Protein AF-A0A1Y3TBI3-F1 (afdb_monomer_lite)

pLDDT: mean 82.97, std 18.26, range [38.44, 98.25]

Sequence (74 aa):
MGQKALSFSIEGGFVTNLAREWLFDGKFQKAVDLLDSCTQSDDLTEAEQAQLVWKILDGTCDIVGIYPGEDYKR

Secondary structure (DSSP, 8-state):
-----------HHHHHHHHHHHHHTT-HHHHHHHHHHHH--TTS-HHHHHHHHHHHHTTS--PPPPPTTS----

Radius of gyration: 14.88 Å; chains: 1; bounding box: 40×38×34 Å

Structure (mmCIF, N/CA/C/O backbone):
data_AF-A0A1Y3TBI3-F1
#
_entry.id   AF-A0A1Y3TBI3-F1
#
loop_
_atom_site.group_PDB
_atom_site.id
_atom_site.type_symbol
_atom_site.label_atom_id
_atom_site.label_alt_id
_atom_site.label_comp_id
_atom_site.label_asym_id
_atom_site.label_entity_id
_atom_site.label_seq_id
_atom_site.pdbx_PDB_ins_code
_atom_site.Cartn_x
_atom_site.Cartn_y
_atom_site.Cartn_z
_atom_site.occupancy
_atom_site.B_iso_or_equiv
_atom_site.auth_seq_id
_atom_site.auth_comp_id
_atom_site.auth_asym_id
_atom_site.auth_atom_id
_atom_site.pdbx_PDB_model_num
ATOM 1 N N . MET A 1 1 ? 30.683 -24.332 -12.378 1.00 42.34 1 MET A N 1
ATOM 2 C CA . MET A 1 1 ? 29.427 -24.465 -11.609 1.00 42.34 1 MET A CA 1
ATOM 3 C C . MET A 1 1 ? 28.644 -23.179 -11.806 1.00 42.34 1 MET A C 1
ATOM 5 O O . MET A 1 1 ? 29.142 -22.137 -11.408 1.00 42.34 1 MET A O 1
ATOM 9 N N . GLY A 1 2 ? 27.515 -23.215 -12.517 1.00 56.81 2 GLY A N 1
ATOM 10 C CA . GLY A 1 2 ? 26.691 -22.022 -12.737 1.00 56.81 2 GLY A CA 1
ATOM 11 C C . GLY A 1 2 ? 25.851 -21.729 -11.498 1.00 56.81 2 GLY A C 1
ATOM 12 O O . GLY A 1 2 ? 25.168 -22.628 -11.007 1.00 56.81 2 GLY A O 1
ATOM 13 N N . GLN A 1 3 ? 25.920 -20.505 -10.976 1.00 59.53 3 GLN A N 1
ATOM 14 C CA . GLN A 1 3 ? 25.006 -20.052 -9.930 1.00 59.53 3 GLN A CA 1
ATOM 15 C C . GLN A 1 3 ? 23.593 -20.006 -10.525 1.00 59.53 3 GLN A C 1
ATOM 17 O O . GLN A 1 3 ? 23.342 -19.273 -11.479 1.00 59.53 3 GLN A O 1
ATOM 22 N N . LYS A 1 4 ? 22.671 -20.818 -9.998 1.00 62.41 4 LYS A N 1
ATOM 23 C CA . LYS A 1 4 ? 21.242 -20.649 -10.281 1.00 62.41 4 LYS A CA 1
ATOM 24 C C . LYS A 1 4 ? 20.801 -19.362 -9.590 1.00 62.41 4 LYS A C 1
ATOM 26 O O . LYS A 1 4 ? 20.782 -19.313 -8.364 1.00 62.41 4 LYS A O 1
ATOM 31 N N . ALA A 1 5 ? 20.475 -18.338 -10.371 1.00 68.19 5 ALA A N 1
ATOM 32 C CA . ALA A 1 5 ? 19.829 -17.146 -9.848 1.00 68.19 5 ALA A CA 1
ATOM 33 C C . ALA A 1 5 ? 18.424 -17.524 -9.354 1.00 68.19 5 ALA A C 1
ATOM 35 O O . ALA A 1 5 ? 17.648 -18.140 -10.086 1.00 68.19 5 ALA A O 1
ATOM 36 N N . LEU A 1 6 ? 18.121 -17.196 -8.100 1.00 62.00 6 LEU A N 1
ATOM 37 C CA . LEU A 1 6 ? 16.765 -17.246 -7.567 1.00 62.00 6 LEU A CA 1
ATOM 38 C C . LEU A 1 6 ? 16.082 -15.932 -7.946 1.00 62.00 6 LEU A C 1
ATOM 40 O O . LEU A 1 6 ? 16.511 -14.872 -7.500 1.00 62.00 6 LEU A O 1
ATOM 44 N N . SER A 1 7 ? 15.050 -15.998 -8.783 1.00 58.25 7 SER A N 1
ATOM 45 C CA . SER A 1 7 ? 14.198 -14.851 -9.102 1.00 58.25 7 SER A CA 1
ATOM 46 C C . SER A 1 7 ? 12.903 -14.946 -8.302 1.00 58.25 7 SER A C 1
ATOM 48 O O . SER A 1 7 ? 12.189 -15.945 -8.410 1.00 58.25 7 SER A O 1
ATOM 50 N N . PHE A 1 8 ? 12.588 -13.904 -7.540 1.00 57.34 8 PHE A N 1
ATOM 51 C CA . PHE A 1 8 ? 11.290 -13.727 -6.897 1.00 57.34 8 PHE A CA 1
ATOM 52 C C . PHE A 1 8 ? 10.582 -12.557 -7.577 1.00 57.34 8 PHE A C 1
ATOM 54 O O . PHE A 1 8 ? 11.205 -11.527 -7.820 1.00 57.34 8 PHE A O 1
ATOM 61 N N . SER A 1 9 ? 9.297 -12.715 -7.888 1.00 61.53 9 SER A N 1
ATOM 62 C CA . SER A 1 9 ? 8.445 -11.609 -8.322 1.00 61.53 9 SER A CA 1
ATOM 63 C C . SER A 1 9 ? 7.447 -11.303 -7.218 1.00 61.53 9 SER A C 1
ATOM 65 O O . SER A 1 9 ? 6.681 -12.179 -6.816 1.00 61.53 9 SER A O 1
ATOM 67 N N . ILE A 1 10 ? 7.441 -10.062 -6.746 1.00 65.06 10 ILE A N 1
ATOM 68 C CA . ILE A 1 10 ? 6.346 -9.558 -5.925 1.00 65.06 10 ILE A CA 1
ATOM 69 C C . ILE A 1 10 ? 5.304 -9.004 -6.892 1.00 65.06 10 ILE A C 1
ATOM 71 O O . ILE A 1 10 ? 5.578 -8.078 -7.656 1.00 65.06 10 ILE A O 1
ATOM 75 N N . GLU A 1 11 ? 4.108 -9.585 -6.884 1.00 76.62 11 GLU A N 1
ATOM 76 C CA . GLU A 1 11 ? 2.979 -9.016 -7.610 1.00 76.62 11 GLU A CA 1
ATOM 77 C C . GLU A 1 11 ? 2.526 -7.744 -6.886 1.00 76.62 11 GLU A C 1
ATOM 79 O O . GLU A 1 11 ? 1.846 -7.805 -5.863 1.00 76.62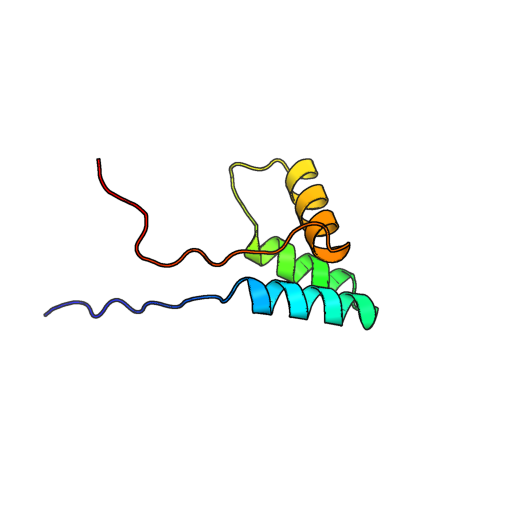 11 GLU A O 1
ATOM 84 N N . GLY A 1 12 ? 2.906 -6.572 -7.404 1.00 81.88 12 GLY A N 1
ATOM 85 C CA . GLY A 1 12 ? 2.548 -5.286 -6.792 1.00 81.88 12 GLY A CA 1
ATOM 86 C C . GLY A 1 12 ? 1.034 -5.102 -6.588 1.00 81.88 12 GLY A C 1
ATOM 87 O O . GLY A 1 12 ? 0.597 -4.557 -5.571 1.00 81.88 12 GLY A O 1
ATOM 88 N N . GLY A 1 13 ? 0.217 -5.666 -7.486 1.00 87.81 13 GLY A N 1
ATOM 89 C CA . GLY A 1 13 ? -1.241 -5.683 -7.343 1.00 87.81 13 GLY A CA 1
ATOM 90 C C . GLY A 1 13 ? -1.720 -6.439 -6.098 1.00 87.81 13 GLY A C 1
ATOM 91 O O . GLY A 1 13 ? -2.652 -5.993 -5.430 1.00 87.81 13 GLY A O 1
ATOM 92 N N . PHE A 1 14 ? -1.056 -7.538 -5.723 1.00 89.38 14 PHE A N 1
ATOM 93 C CA . PHE A 1 14 ? -1.372 -8.262 -4.490 1.00 89.38 14 PHE A CA 1
ATOM 94 C C . PHE A 1 14 ? -1.083 -7.407 -3.251 1.00 89.38 14 PHE A C 1
ATOM 96 O O . PHE A 1 14 ? -1.939 -7.297 -2.375 1.00 89.38 14 PHE A O 1
ATOM 103 N N . VAL A 1 15 ? 0.086 -6.758 -3.198 1.00 92.31 15 VAL A N 1
ATOM 104 C CA . VAL A 1 15 ? 0.475 -5.885 -2.074 1.00 92.31 15 VAL A CA 1
ATOM 105 C C . VAL A 1 15 ? -0.518 -4.734 -1.909 1.00 92.31 15 VAL A C 1
ATOM 107 O O . VAL A 1 15 ? -0.972 -4.458 -0.800 1.00 92.31 15 VAL A O 1
ATOM 110 N N . THR A 1 16 ? -0.906 -4.114 -3.024 1.00 94.56 16 THR A N 1
ATOM 111 C CA . THR A 1 16 ? -1.891 -3.027 -3.062 1.00 94.56 16 THR A CA 1
ATOM 112 C C . THR A 1 16 ? -3.232 -3.464 -2.473 1.00 94.56 16 THR A C 1
ATOM 114 O O . THR A 1 16 ? -3.769 -2.808 -1.578 1.00 94.56 16 THR A O 1
ATOM 117 N N . ASN A 1 17 ? -3.763 -4.599 -2.937 1.00 95.19 17 ASN A N 1
ATOM 118 C CA . ASN A 1 17 ? -5.044 -5.118 -2.462 1.00 95.19 17 ASN A CA 1
ATOM 119 C C . ASN A 1 17 ? -4.989 -5.497 -0.978 1.00 95.19 17 ASN A C 1
ATOM 121 O O . ASN A 1 17 ? -5.903 -5.158 -0.229 1.00 95.19 17 ASN A O 1
ATOM 125 N N . LEU A 1 18 ? -3.896 -6.124 -0.537 1.00 96.00 18 LEU A N 1
ATOM 126 C CA . LEU A 1 18 ? -3.705 -6.505 0.860 1.00 96.00 18 LEU A CA 1
ATOM 127 C C . LEU A 1 18 ? -3.649 -5.285 1.791 1.00 96.00 18 LEU A C 1
ATOM 129 O O . LEU A 1 18 ? -4.262 -5.294 2.859 1.00 96.00 18 LEU A O 1
ATOM 133 N N . ALA A 1 19 ? -2.949 -4.220 1.391 1.00 97.12 19 ALA A N 1
ATOM 134 C CA . ALA A 1 19 ? -2.886 -2.987 2.171 1.00 97.12 19 ALA A CA 1
ATOM 135 C C . ALA A 1 19 ? -4.272 -2.336 2.320 1.00 97.12 19 ALA A C 1
ATOM 137 O O . ALA A 1 19 ? -4.651 -1.930 3.420 1.00 97.12 19 ALA A O 1
ATOM 138 N N . ARG A 1 20 ? -5.061 -2.292 1.238 1.00 97.62 20 ARG A N 1
ATOM 139 C CA . ARG A 1 20 ? -6.436 -1.762 1.255 1.00 97.62 20 ARG A CA 1
ATOM 140 C C . ARG A 1 20 ? -7.380 -2.614 2.104 1.00 97.62 20 ARG A C 1
ATOM 142 O O . ARG A 1 20 ? -8.196 -2.062 2.837 1.00 97.62 20 ARG A O 1
ATOM 149 N N . GLU A 1 21 ? -7.246 -3.937 2.060 1.00 97.88 21 GLU A N 1
ATOM 150 C CA . GLU A 1 21 ? -8.008 -4.847 2.924 1.00 97.88 21 GLU A CA 1
ATOM 151 C C . GLU A 1 21 ? -7.679 -4.610 4.405 1.00 97.88 21 GLU A C 1
ATOM 153 O O . GLU A 1 21 ? -8.574 -4.476 5.237 1.00 97.88 21 GLU A O 1
ATOM 158 N N . TRP A 1 22 ? -6.398 -4.460 4.750 1.00 98.25 22 TRP A N 1
ATOM 159 C CA . TRP A 1 22 ? -6.003 -4.138 6.122 1.00 98.25 22 TRP A CA 1
ATOM 160 C C . TRP A 1 22 ? -6.464 -2.757 6.574 1.00 98.25 22 TRP A C 1
ATOM 162 O O . TRP A 1 22 ? -6.829 -2.606 7.740 1.00 98.25 22 TRP A O 1
ATOM 172 N N . LEU A 1 23 ? -6.496 -1.769 5.681 1.00 97.81 23 LEU A N 1
ATOM 173 C CA . LEU A 1 23 ? -7.101 -0.475 5.979 1.00 97.81 23 LEU A CA 1
ATOM 174 C C . LEU A 1 23 ? -8.594 -0.623 6.296 1.00 97.81 23 LEU A C 1
ATOM 176 O O . LEU A 1 23 ? -9.052 -0.086 7.304 1.00 97.81 23 LEU A O 1
ATOM 180 N N . PHE A 1 24 ? -9.330 -1.371 5.472 1.00 97.06 24 PHE A N 1
ATOM 181 C CA . PHE A 1 24 ? -10.752 -1.647 5.684 1.00 97.06 24 PHE A CA 1
ATOM 182 C C . PHE A 1 24 ? -11.011 -2.359 7.023 1.00 97.06 24 PHE A C 1
ATOM 184 O O . PHE A 1 24 ? -11.934 -1.996 7.749 1.00 97.06 24 PHE A O 1
ATOM 191 N N . ASP A 1 25 ? -10.136 -3.291 7.404 1.00 98.00 25 ASP A N 1
ATOM 192 C CA . ASP A 1 25 ? -10.145 -3.986 8.699 1.00 98.00 25 ASP A CA 1
ATOM 193 C C . ASP A 1 25 ? -9.749 -3.099 9.902 1.00 98.00 25 ASP A C 1
ATOM 195 O O . ASP A 1 25 ? -9.676 -3.583 11.036 1.00 98.00 25 ASP A O 1
ATOM 199 N N . GLY A 1 26 ? -9.417 -1.821 9.686 1.00 97.75 26 GLY A N 1
ATOM 200 C CA . GLY A 1 26 ? -8.955 -0.901 10.730 1.00 97.75 26 GLY A CA 1
ATOM 201 C C . GLY A 1 26 ? -7.503 -1.120 11.175 1.00 97.75 26 GLY A C 1
ATOM 202 O O . GLY A 1 26 ? -7.052 -0.520 12.151 1.00 97.75 26 GLY A O 1
ATOM 203 N N . LYS A 1 27 ? -6.731 -1.948 10.464 1.00 97.94 27 LYS A N 1
ATOM 204 C CA . LYS A 1 27 ? -5.317 -2.254 10.747 1.00 97.94 27 LYS A CA 1
ATOM 205 C C . LYS A 1 27 ? -4.390 -1.237 10.071 1.00 97.94 27 LYS A C 1
ATOM 207 O O . LYS A 1 27 ? -3.465 -1.612 9.354 1.00 97.94 27 LYS A O 1
ATOM 212 N N . PHE A 1 28 ? -4.633 0.051 10.319 1.00 96.50 28 PHE A N 1
ATOM 213 C CA . PHE A 1 28 ? -3.969 1.162 9.628 1.00 96.50 28 PHE A CA 1
ATOM 214 C C . PHE A 1 28 ? -2.436 1.086 9.672 1.00 96.50 28 PHE A C 1
ATOM 216 O O . PHE A 1 28 ? -1.804 1.046 8.622 1.00 96.50 28 PHE A O 1
ATOM 223 N N . GLN A 1 29 ? -1.843 0.984 10.869 1.00 97.75 29 GLN A N 1
ATOM 224 C CA . GLN A 1 29 ? -0.381 0.943 11.014 1.00 97.75 29 GLN A CA 1
ATOM 225 C C . GLN A 1 29 ? 0.233 -0.213 10.2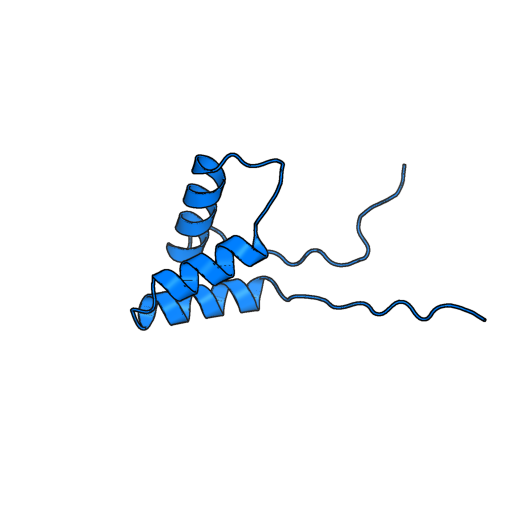19 1.00 97.75 29 GLN A C 1
ATOM 227 O O . GLN A 1 29 ? 1.227 -0.041 9.533 1.00 97.75 29 GLN A O 1
ATOM 232 N N . LYS A 1 30 ? -0.423 -1.376 10.232 1.00 97.81 30 LYS A N 1
ATOM 233 C CA . LYS A 1 30 ? 0.041 -2.560 9.509 1.00 97.81 30 LYS A CA 1
ATOM 234 C C . LYS A 1 30 ? 0.005 -2.368 7.989 1.00 97.81 30 LYS A C 1
ATOM 236 O O . LYS A 1 30 ? 0.863 -2.894 7.287 1.00 97.81 30 LYS A O 1
ATOM 241 N N . ALA A 1 31 ? -1.002 -1.658 7.480 1.00 97.75 31 ALA A N 1
ATOM 242 C CA . ALA A 1 31 ? -1.094 -1.316 6.065 1.00 97.75 31 ALA A CA 1
ATOM 243 C C . ALA A 1 31 ? 0.019 -0.339 5.660 1.00 97.75 31 ALA A C 1
ATOM 245 O O . ALA A 1 31 ? 0.657 -0.550 4.634 1.00 97.75 31 ALA A O 1
ATOM 246 N N . VAL A 1 32 ? 0.290 0.672 6.492 1.00 96.75 32 VAL A N 1
ATOM 247 C CA . VAL A 1 32 ? 1.392 1.624 6.281 1.00 96.75 32 VAL A CA 1
ATOM 248 C C . VAL A 1 32 ? 2.742 0.911 6.297 1.00 96.75 32 VAL A C 1
ATOM 250 O O . VAL A 1 32 ? 3.475 1.022 5.323 1.00 96.75 32 VAL A O 1
ATOM 253 N N . ASP A 1 33 ? 3.024 0.094 7.316 1.00 96.94 33 ASP A N 1
ATOM 254 C CA . ASP A 1 33 ? 4.299 -0.626 7.445 1.00 96.94 33 ASP A CA 1
ATOM 255 C C . ASP A 1 33 ? 4.582 -1.526 6.226 1.00 96.94 33 ASP A C 1
ATOM 257 O O . ASP A 1 33 ? 5.715 -1.617 5.747 1.00 96.94 33 ASP A O 1
ATOM 261 N N . LEU A 1 34 ? 3.544 -2.188 5.695 1.00 95.19 34 LEU A N 1
ATOM 262 C CA . LEU A 1 34 ? 3.653 -2.988 4.474 1.00 95.19 34 LEU A CA 1
ATOM 263 C C . LEU A 1 34 ? 4.042 -2.120 3.277 1.00 95.19 34 LEU A C 1
ATOM 265 O O . LEU A 1 34 ? 4.969 -2.473 2.549 1.00 95.19 34 LEU A O 1
ATOM 269 N N . LEU A 1 35 ? 3.334 -1.010 3.069 1.00 94.81 35 LEU A N 1
ATOM 270 C CA . LEU A 1 35 ? 3.568 -0.127 1.931 1.00 94.81 35 LEU A CA 1
ATOM 271 C C . LEU A 1 35 ? 4.936 0.547 2.019 1.00 94.81 35 LEU A C 1
ATOM 273 O O . LEU A 1 35 ? 5.664 0.523 1.032 1.00 94.81 35 LEU A O 1
ATOM 277 N N . ASP A 1 36 ? 5.335 1.025 3.198 1.00 94.00 36 ASP A N 1
ATOM 278 C CA . ASP A 1 36 ? 6.667 1.588 3.423 1.00 94.00 36 ASP A CA 1
ATOM 279 C C . ASP A 1 36 ? 7.761 0.585 3.062 1.00 94.00 36 ASP A C 1
ATOM 281 O O . ASP A 1 36 ? 8.656 0.905 2.285 1.00 94.00 36 ASP A O 1
ATOM 285 N N . SER A 1 37 ? 7.645 -0.666 3.517 1.00 91.12 37 SER A N 1
ATOM 286 C CA . SER A 1 37 ? 8.628 -1.705 3.181 1.00 91.12 37 SER A CA 1
ATOM 287 C C . SER A 1 37 ? 8.696 -2.043 1.684 1.00 91.12 37 SER A C 1
ATOM 289 O O . SER A 1 37 ? 9.721 -2.532 1.212 1.00 91.12 37 SER A O 1
ATOM 291 N N . CYS A 1 38 ? 7.614 -1.803 0.935 1.00 89.25 38 CYS A N 1
ATOM 292 C CA . CYS A 1 38 ? 7.508 -2.147 -0.483 1.00 89.25 38 CYS A CA 1
ATOM 293 C C . CYS A 1 38 ? 7.824 -0.982 -1.427 1.00 89.25 38 CYS A C 1
ATOM 295 O O . CYS A 1 38 ? 8.123 -1.235 -2.593 1.00 89.25 38 CYS A O 1
ATOM 297 N N . THR A 1 39 ? 7.732 0.269 -0.968 1.00 89.12 39 THR A N 1
ATOM 298 C CA . THR A 1 39 ? 7.965 1.456 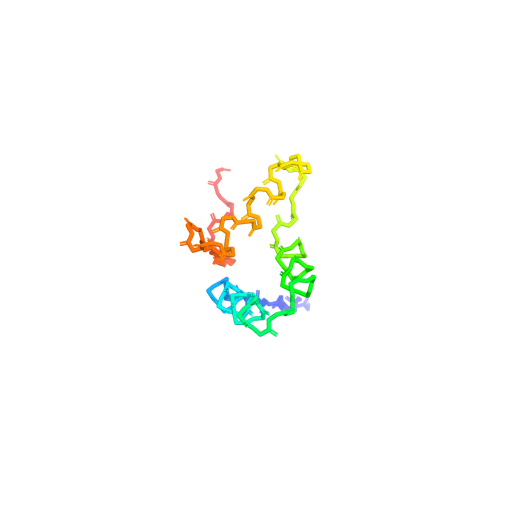-1.809 1.00 89.12 39 THR A CA 1
ATOM 299 C C . THR A 1 39 ? 9.162 2.292 -1.374 1.00 89.12 39 THR A C 1
ATOM 301 O O . THR A 1 39 ? 9.417 3.321 -1.997 1.00 89.12 39 THR A O 1
ATOM 304 N N . GLN A 1 40 ? 9.892 1.872 -0.335 1.00 85.81 40 GLN A N 1
ATOM 305 C CA . GLN A 1 40 ? 11.090 2.565 0.128 1.00 85.81 40 GLN A CA 1
ATOM 306 C C . GLN A 1 40 ? 12.079 2.776 -1.026 1.00 85.81 40 GLN A C 1
ATOM 308 O O . GLN A 1 40 ? 12.483 1.831 -1.706 1.00 85.81 40 GLN A O 1
ATOM 313 N N . SER A 1 41 ? 12.469 4.031 -1.229 1.00 84.88 41 SER A N 1
ATOM 314 C CA . SER A 1 41 ? 13.404 4.457 -2.265 1.00 84.88 41 SER A CA 1
ATOM 315 C C . SER A 1 41 ? 14.252 5.614 -1.746 1.00 84.88 41 SER A C 1
ATOM 317 O O . SER A 1 41 ? 13.730 6.496 -1.066 1.00 84.88 41 SER A O 1
ATOM 319 N N . ASP A 1 42 ? 15.536 5.631 -2.106 1.00 87.94 42 ASP A N 1
ATOM 320 C CA . ASP A 1 42 ? 16.451 6.740 -1.802 1.00 87.94 42 ASP A CA 1
ATOM 321 C C . ASP A 1 42 ? 16.123 8.010 -2.619 1.00 87.94 42 ASP A C 1
ATOM 323 O O . ASP A 1 42 ? 16.597 9.098 -2.292 1.00 87.94 42 ASP A O 1
ATOM 327 N N . ASP A 1 43 ? 15.295 7.884 -3.664 1.00 90.25 43 ASP A N 1
ATOM 328 C CA . ASP A 1 43 ? 14.883 8.990 -4.538 1.00 90.25 43 ASP A CA 1
ATOM 329 C C . ASP A 1 43 ? 13.681 9.785 -3.998 1.00 90.25 43 ASP A C 1
ATOM 331 O O . ASP A 1 43 ? 13.329 10.823 -4.562 1.00 90.25 43 ASP A O 1
ATOM 335 N N . LEU A 1 44 ? 13.026 9.304 -2.935 1.00 91.12 44 LEU A N 1
ATOM 336 C CA . LEU A 1 44 ? 11.869 9.961 -2.327 1.00 91.12 44 LEU A CA 1
ATOM 337 C C . LEU A 1 44 ? 12.244 10.569 -0.977 1.00 91.12 44 LEU A C 1
ATOM 339 O O . LEU A 1 44 ? 12.857 9.930 -0.124 1.00 91.12 44 LEU A O 1
ATOM 343 N N . THR A 1 45 ? 11.802 11.801 -0.741 1.00 94.94 45 THR A N 1
ATOM 344 C CA . THR A 1 45 ? 11.801 12.372 0.608 1.00 94.94 45 THR A CA 1
ATOM 345 C C . THR A 1 45 ? 10.760 11.681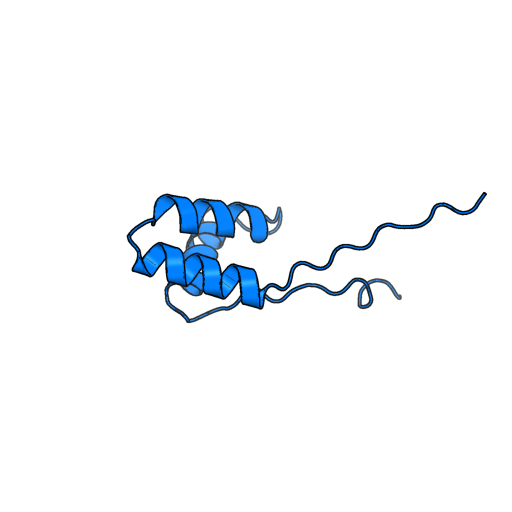 1.495 1.00 94.94 45 THR A C 1
ATOM 347 O O . THR A 1 45 ? 9.791 11.100 1.007 1.00 94.94 45 THR A O 1
ATOM 350 N N . GLU A 1 46 ? 10.892 11.807 2.820 1.00 92.69 46 GLU A N 1
ATOM 351 C CA . GLU A 1 46 ? 9.912 11.261 3.778 1.00 92.69 46 GLU A CA 1
ATOM 352 C C . GLU A 1 46 ? 8.475 11.746 3.503 1.00 92.69 46 GLU A C 1
ATOM 354 O O . GLU A 1 46 ? 7.515 10.987 3.628 1.00 92.69 46 GLU A O 1
ATOM 359 N N . ALA A 1 47 ? 8.315 13.008 3.087 1.00 94.81 47 ALA A N 1
ATOM 360 C CA . ALA A 1 47 ? 7.010 13.578 2.763 1.00 94.81 47 ALA A CA 1
ATOM 361 C C . ALA A 1 47 ? 6.408 12.972 1.483 1.00 94.81 47 ALA A C 1
ATOM 363 O O . ALA A 1 47 ? 5.208 12.695 1.433 1.00 94.81 47 ALA A O 1
ATOM 364 N N . GLU A 1 48 ? 7.230 12.747 0.457 1.00 95.38 48 GLU A N 1
ATOM 365 C CA . GLU A 1 48 ? 6.803 12.115 -0.796 1.00 95.38 48 GLU A CA 1
ATOM 366 C C . GLU A 1 48 ? 6.467 10.637 -0.588 1.00 95.38 48 GLU A C 1
ATOM 368 O O . GLU A 1 48 ? 5.458 10.163 -1.111 1.00 95.38 48 GLU A O 1
ATOM 373 N N . GLN A 1 49 ? 7.249 9.940 0.238 1.00 94.94 49 GLN A N 1
ATOM 374 C CA . GLN A 1 49 ? 6.984 8.568 0.663 1.00 94.94 49 GLN A CA 1
ATOM 375 C C . GLN A 1 49 ? 5.630 8.467 1.383 1.00 94.94 49 GLN A C 1
ATOM 377 O O . GLN A 1 49 ? 4.769 7.683 0.982 1.00 94.94 49 GLN A O 1
ATOM 382 N N . ALA A 1 50 ? 5.374 9.326 2.375 1.00 94.88 50 ALA A N 1
ATOM 383 C CA . ALA A 1 50 ? 4.088 9.356 3.071 1.00 94.88 50 ALA A CA 1
ATOM 384 C C . ALA A 1 50 ? 2.917 9.664 2.117 1.00 94.88 50 ALA A C 1
ATOM 386 O O . ALA A 1 50 ? 1.843 9.067 2.221 1.00 94.88 50 ALA A O 1
ATOM 387 N N . GLN A 1 51 ? 3.111 10.578 1.160 1.00 96.25 51 GLN A N 1
ATOM 388 C CA . GLN A 1 51 ? 2.094 10.888 0.156 1.00 96.25 51 GLN A CA 1
ATOM 389 C C . GLN A 1 51 ? 1.825 9.702 -0.781 1.00 96.25 51 GLN A C 1
ATOM 391 O O . GLN A 1 51 ? 0.673 9.467 -1.147 1.00 96.25 51 GLN A O 1
ATOM 396 N N . LEU A 1 52 ? 2.858 8.956 -1.176 1.00 95.19 52 LEU A N 1
ATOM 397 C CA . LEU A 1 52 ? 2.721 7.758 -2.001 1.00 95.19 52 LEU A CA 1
ATOM 398 C C . LEU A 1 52 ? 1.909 6.676 -1.280 1.00 95.19 52 LEU A C 1
ATOM 400 O O . LEU A 1 52 ? 0.958 6.149 -1.856 1.00 95.19 52 LEU A O 1
ATOM 404 N N . VAL A 1 53 ? 2.227 6.404 -0.012 1.00 96.19 53 VAL A N 1
ATOM 405 C CA . VAL A 1 53 ? 1.469 5.468 0.835 1.00 96.19 53 VAL A CA 1
ATOM 406 C C . VAL A 1 53 ? -0.007 5.861 0.882 1.00 96.19 53 VAL A C 1
ATOM 408 O O . VAL A 1 53 ? -0.878 5.025 0.637 1.00 96.19 53 VAL A O 1
ATOM 411 N N . TRP A 1 54 ? -0.303 7.145 1.108 1.00 96.81 54 TRP A N 1
ATOM 412 C CA . TRP A 1 54 ? -1.680 7.641 1.109 1.00 96.81 54 TRP A CA 1
ATOM 413 C C . TRP A 1 54 ? -2.397 7.432 -0.222 1.00 96.81 54 TRP A C 1
ATOM 415 O O . TRP A 1 54 ? -3.532 6.963 -0.218 1.00 96.81 54 TRP A O 1
ATOM 425 N N . LYS A 1 55 ? -1.732 7.711 -1.347 1.00 96.94 55 LYS A N 1
ATOM 426 C CA . LYS A 1 55 ? -2.292 7.489 -2.690 1.00 96.94 55 LYS A CA 1
ATOM 427 C C . LYS A 1 55 ? -2.593 6.016 -2.978 1.00 96.94 55 LYS A C 1
ATOM 429 O O . LYS A 1 55 ? -3.497 5.682 -3.739 1.00 96.94 55 LYS A O 1
ATOM 434 N N . ILE A 1 56 ? -1.818 5.100 -2.404 1.00 96.06 56 ILE A N 1
ATOM 435 C CA . ILE A 1 56 ? -2.082 3.667 -2.565 1.00 96.06 56 ILE A CA 1
ATOM 436 C C . ILE A 1 56 ? -3.322 3.265 -1.760 1.00 96.06 56 ILE A C 1
ATOM 438 O O . ILE A 1 56 ? -4.200 2.559 -2.266 1.00 96.06 56 ILE A O 1
ATOM 442 N N . LEU A 1 57 ? -3.418 3.756 -0.524 1.00 96.69 57 LEU A N 1
ATOM 443 C CA . LEU A 1 57 ? -4.530 3.489 0.384 1.00 96.69 57 LEU A CA 1
ATOM 444 C C . LEU A 1 57 ? -5.857 4.105 -0.081 1.00 96.69 57 LEU A C 1
ATOM 446 O O . LEU A 1 57 ? -6.896 3.462 0.059 1.00 96.69 57 LEU A O 1
ATOM 450 N N . ASP A 1 58 ? -5.833 5.315 -0.645 1.00 96.12 58 ASP A N 1
ATOM 451 C CA . ASP A 1 58 ? -7.033 6.029 -1.105 1.00 96.12 58 ASP A CA 1
ATOM 452 C C . ASP A 1 58 ? -7.555 5.565 -2.477 1.00 96.12 58 ASP A C 1
ATOM 454 O O . ASP A 1 58 ? -8.642 5.968 -2.894 1.00 96.12 58 ASP A O 1
ATOM 458 N N . GLY A 1 59 ? -6.815 4.689 -3.164 1.00 93.69 59 GLY A N 1
ATOM 459 C CA . GLY A 1 59 ? -7.218 4.138 -4.456 1.00 93.69 59 GLY A CA 1
ATOM 460 C C . GLY A 1 59 ? -6.698 4.896 -5.678 1.00 93.69 59 GLY A C 1
ATOM 461 O O . GLY A 1 59 ? -7.045 4.526 -6.797 1.00 93.69 59 GLY A O 1
ATOM 462 N N . THR A 1 60 ? -5.895 5.947 -5.504 1.00 93.94 60 THR A N 1
ATOM 463 C CA . THR A 1 60 ? -5.402 6.777 -6.617 1.00 93.94 60 THR A CA 1
ATOM 464 C C . THR A 1 60 ? -4.118 6.255 -7.265 1.00 93.94 60 THR A C 1
ATOM 466 O O . THR A 1 60 ? -3.741 6.728 -8.338 1.00 93.94 60 THR A O 1
ATOM 469 N N . CYS A 1 61 ? -3.451 5.278 -6.647 1.00 91.44 61 CYS A N 1
ATOM 470 C CA . CYS A 1 61 ? -2.240 4.637 -7.153 1.00 91.44 61 CYS A CA 1
ATOM 471 C C . CYS A 1 61 ? -2.210 3.144 -6.797 1.00 91.44 61 CYS A C 1
ATOM 473 O O . CYS A 1 61 ? -2.733 2.744 -5.760 1.00 91.44 61 CYS A O 1
ATOM 475 N N . ASP A 1 62 ? -1.538 2.336 -7.615 1.00 90.50 62 ASP A N 1
ATOM 476 C CA . ASP A 1 62 ? -1.261 0.928 -7.335 1.00 90.50 62 ASP A CA 1
ATOM 477 C C . ASP A 1 62 ? 0.253 0.678 -7.401 1.00 90.50 62 ASP A C 1
ATOM 479 O O . ASP A 1 62 ? 0.961 1.271 -8.220 1.00 90.50 62 ASP A O 1
ATOM 483 N N . ILE A 1 63 ? 0.757 -0.238 -6.571 1.00 87.81 63 ILE A N 1
ATOM 484 C CA . ILE A 1 63 ? 2.119 -0.751 -6.726 1.00 87.81 63 ILE A CA 1
ATOM 485 C C . ILE A 1 63 ? 2.145 -1.624 -7.979 1.00 87.81 63 ILE A C 1
ATOM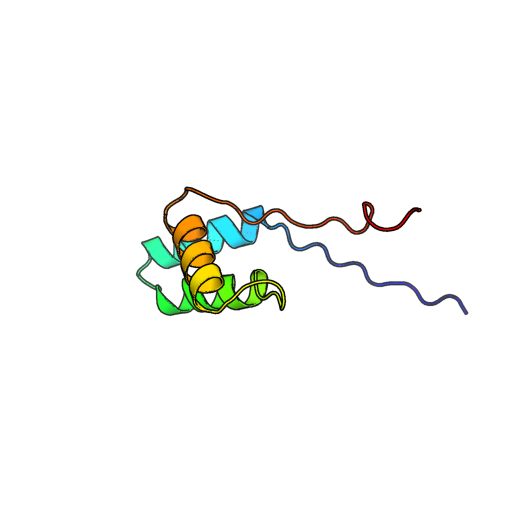 487 O O . ILE A 1 63 ? 1.421 -2.616 -8.084 1.00 87.81 63 ILE A O 1
ATOM 491 N N . VAL A 1 64 ? 3.025 -1.290 -8.916 1.00 81.00 64 VAL A N 1
ATOM 492 C CA . VAL A 1 64 ? 3.335 -2.141 -10.066 1.00 81.00 64 VAL A CA 1
ATOM 493 C C . VAL A 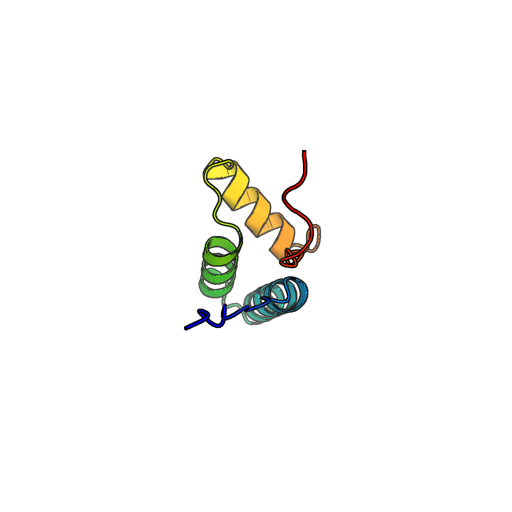1 64 ? 4.591 -2.950 -9.753 1.00 81.00 64 VAL A C 1
ATOM 495 O O . VAL A 1 64 ? 5.583 -2.414 -9.266 1.00 81.00 64 VAL A O 1
ATOM 498 N N . GLY A 1 65 ? 4.542 -4.266 -9.967 1.00 65.44 65 GLY A N 1
ATOM 499 C CA . GLY A 1 65 ? 5.730 -5.104 -9.810 1.00 65.44 65 GLY A CA 1
ATOM 500 C C . GLY A 1 65 ? 6.741 -4.785 -10.909 1.00 65.44 65 GLY A C 1
ATOM 501 O O . GLY A 1 65 ? 6.359 -4.678 -12.074 1.00 65.44 65 GLY A O 1
ATOM 502 N N . ILE A 1 66 ? 8.022 -4.664 -10.562 1.00 58.97 66 ILE A N 1
ATOM 503 C CA . ILE A 1 66 ? 9.092 -4.592 -11.560 1.00 58.97 66 ILE A CA 1
ATOM 504 C C . ILE A 1 66 ? 9.487 -6.028 -11.904 1.00 58.97 66 ILE A C 1
ATOM 506 O O . ILE A 1 66 ? 9.922 -6.798 -11.046 1.00 58.97 66 ILE A O 1
ATOM 510 N N . TYR A 1 67 ? 9.288 -6.407 -13.163 1.00 48.28 67 TYR A N 1
ATOM 511 C CA . TYR A 1 67 ? 9.720 -7.701 -13.676 1.00 48.28 67 TYR A CA 1
ATOM 512 C C . TYR A 1 67 ? 11.244 -7.676 -13.879 1.00 48.28 67 TYR A C 1
ATOM 514 O O . TYR A 1 67 ? 11.748 -6.718 -14.472 1.00 48.28 67 TYR A O 1
ATOM 522 N N . PRO A 1 68 ? 12.007 -8.705 -13.465 1.00 48.66 68 PRO A N 1
ATOM 523 C CA . PRO A 1 68 ? 13.395 -8.824 -13.889 1.00 48.66 68 PRO A CA 1
ATOM 524 C C . PRO A 1 68 ? 13.415 -9.091 -15.403 1.00 48.66 68 PRO A C 1
ATOM 526 O O . PRO A 1 68 ? 13.188 -10.213 -15.853 1.00 48.66 68 PRO A O 1
ATOM 529 N N . GLY A 1 69 ? 13.626 -8.038 -16.195 1.00 49.19 69 GLY A N 1
ATOM 530 C CA . GLY A 1 69 ? 13.644 -8.112 -17.658 1.00 49.19 69 GLY A CA 1
ATOM 531 C C . GLY A 1 69 ? 13.762 -6.777 -18.399 1.00 49.19 69 GLY A C 1
ATOM 532 O O . GLY A 1 69 ? 14.189 -6.794 -19.549 1.00 49.19 69 GLY A O 1
ATOM 533 N N . GLU A 1 70 ? 13.449 -5.645 -17.762 1.00 46.41 70 GLU A N 1
ATOM 534 C CA . GLU A 1 70 ? 13.342 -4.336 -18.441 1.00 46.41 70 GLU A CA 1
ATOM 535 C C . GLU A 1 70 ? 14.381 -3.282 -18.001 1.00 46.41 70 GLU A C 1
ATOM 537 O O . GLU A 1 70 ? 14.220 -2.117 -18.315 1.00 46.41 70 GLU A O 1
ATOM 542 N N . ASP A 1 71 ? 15.480 -3.666 -17.347 1.00 52.59 71 ASP A N 1
ATOM 543 C CA . ASP A 1 71 ? 16.691 -2.833 -17.199 1.00 52.59 71 ASP A CA 1
ATOM 544 C C . ASP A 1 71 ? 17.878 -3.818 -17.189 1.00 52.59 71 ASP A C 1
ATOM 546 O O . ASP A 1 71 ? 17.880 -4.767 -16.410 1.00 52.59 71 ASP A O 1
ATOM 550 N N . TYR A 1 72 ? 18.864 -3.827 -18.094 1.00 52.06 72 TYR A N 1
ATOM 551 C CA . TYR A 1 72 ? 19.707 -2.736 -18.575 1.00 52.06 72 TYR A CA 1
ATOM 552 C C . TYR A 1 72 ? 20.186 -3.005 -20.021 1.00 52.06 72 TYR A C 1
ATOM 554 O O . TYR A 1 72 ? 20.901 -3.981 -20.269 1.00 52.06 72 TYR A O 1
ATOM 562 N N . LYS A 1 73 ? 19.889 -2.111 -20.974 1.00 38.44 73 LYS A N 1
ATOM 563 C CA . LYS A 1 73 ? 20.704 -1.922 -22.191 1.00 38.44 73 LYS A CA 1
ATOM 564 C C . LYS A 1 73 ? 20.760 -0.447 -22.589 1.00 38.44 73 LYS A C 1
ATOM 566 O O . LYS A 1 73 ? 19.804 0.085 -23.149 1.00 38.44 73 LYS A O 1
ATOM 571 N N . ARG A 1 74 ? 21.935 0.155 -22.423 1.00 39.59 74 ARG A N 1
ATOM 572 C CA . ARG A 1 74 ? 22.543 1.006 -23.446 1.00 39.59 74 ARG A CA 1
ATOM 573 C C . ARG A 1 74 ? 24.033 0.723 -23.506 1.00 39.59 74 ARG A C 1
ATOM 575 O O . ARG A 1 74 ? 24.620 0.527 -22.422 1.00 39.59 74 ARG A O 1
#

Foldseek 3Di:
DDDDDDDDWDAQQVLLVVLLVCVVVVVPVVSLVSQCVVPDDPPDDPVRSVVVSVCSNVVNDTGHIDDVPPDDDD